Protein AF-A0A8T4IH57-F1 (afdb_monomer)

Foldseek 3Di:
DDAAEDEQADPVADFFAADAADPPVPPPPPPVFQWTDGRNDTDHAQHWYAYPQWIFGRHNRHTYTPGGD

Structure (mmCIF, N/CA/C/O backbone):
data_AF-A0A8T4IH57-F1
#
_entry.id   AF-A0A8T4IH57-F1
#
loop_
_atom_site.group_PDB
_atom_site.id
_atom_site.type_symbol
_atom_site.label_atom_id
_atom_site.label_alt_id
_atom_site.label_comp_id
_atom_site.label_asym_id
_atom_site.label_entity_id
_atom_site.label_seq_id
_atom_site.pdbx_PDB_ins_code
_atom_site.Cartn_x
_atom_site.Cartn_y
_atom_site.Cartn_z
_atom_site.occupancy
_atom_site.B_iso_or_equiv
_atom_site.auth_seq_id
_atom_site.auth_comp_id
_atom_site.auth_asym_id
_atom_site.auth_atom_id
_atom_site.pdbx_PDB_model_num
ATOM 1 N N . MET A 1 1 ? 14.978 6.247 0.049 1.00 50.94 1 MET A N 1
ATOM 2 C CA . MET A 1 1 ? 13.517 6.299 0.265 1.00 50.94 1 MET A CA 1
ATOM 3 C C . MET A 1 1 ? 13.228 5.359 1.422 1.00 50.94 1 MET A C 1
ATOM 5 O O . MET A 1 1 ? 13.658 4.219 1.345 1.00 50.94 1 MET A O 1
ATOM 9 N N . GLN A 1 2 ? 12.685 5.853 2.536 1.00 61.09 2 GLN A N 1
ATOM 10 C CA . GLN A 1 2 ? 12.393 5.016 3.707 1.00 61.09 2 GLN A CA 1
ATOM 11 C C . GLN A 1 2 ? 11.020 4.367 3.496 1.00 61.09 2 GLN A C 1
ATOM 13 O O . GLN A 1 2 ? 10.067 5.065 3.160 1.00 61.09 2 GLN A O 1
ATOM 18 N N . THR A 1 3 ? 10.942 3.044 3.620 1.00 79.25 3 THR A N 1
ATOM 19 C CA . THR A 1 3 ? 9.672 2.310 3.633 1.00 79.25 3 THR A CA 1
ATOM 20 C C . THR A 1 3 ? 9.041 2.484 5.011 1.00 79.25 3 THR A C 1
ATOM 22 O O . THR A 1 3 ? 9.714 2.264 6.011 1.00 79.25 3 THR A O 1
ATOM 25 N N . GLU A 1 4 ? 7.786 2.923 5.066 1.00 87.69 4 GLU A N 1
ATOM 26 C CA . GLU A 1 4 ? 7.066 3.117 6.330 1.00 87.69 4 GLU A CA 1
ATOM 27 C C . GLU A 1 4 ? 6.414 1.806 6.782 1.00 87.69 4 GLU A C 1
ATOM 29 O O . GLU A 1 4 ? 5.672 1.210 6.004 1.00 87.69 4 GLU A O 1
ATOM 34 N N . ASP A 1 5 ? 6.650 1.377 8.023 1.00 92.69 5 ASP A N 1
ATOM 35 C CA . ASP A 1 5 ? 5.906 0.273 8.637 1.00 92.69 5 ASP A CA 1
ATOM 36 C C . ASP A 1 5 ? 4.470 0.712 8.947 1.00 92.69 5 ASP A C 1
ATOM 38 O O . ASP A 1 5 ? 4.245 1.666 9.697 1.00 92.69 5 ASP A O 1
ATOM 42 N N . VAL A 1 6 ? 3.491 0.016 8.369 1.00 93.19 6 VAL A N 1
ATOM 43 C CA . VAL A 1 6 ? 2.065 0.331 8.504 1.00 93.19 6 VAL A CA 1
ATOM 44 C C . VAL A 1 6 ? 1.304 -0.827 9.143 1.00 93.19 6 VAL A C 1
ATOM 46 O O . VAL A 1 6 ? 1.675 -1.994 9.029 1.00 93.19 6 VAL A O 1
ATOM 49 N N . ALA A 1 7 ? 0.205 -0.504 9.825 1.00 93.19 7 ALA A N 1
ATOM 50 C CA . ALA A 1 7 ? -0.746 -1.518 10.267 1.00 93.19 7 ALA A CA 1
ATOM 51 C C . ALA A 1 7 ? -1.459 -2.151 9.055 1.00 93.19 7 ALA A C 1
ATOM 53 O O . ALA A 1 7 ? -1.602 -1.476 8.030 1.00 93.19 7 ALA A O 1
ATOM 54 N N . PRO A 1 8 ? -1.979 -3.386 9.169 1.00 92.69 8 PRO A N 1
ATOM 55 C CA . PRO A 1 8 ? -2.803 -3.986 8.124 1.00 92.69 8 PRO A CA 1
ATOM 56 C C . PRO A 1 8 ? -3.971 -3.082 7.714 1.00 92.69 8 PRO A C 1
ATOM 58 O O . PRO A 1 8 ? -4.460 -2.274 8.510 1.00 92.69 8 PRO A O 1
ATOM 61 N N . GLN A 1 9 ? -4.421 -3.213 6.466 1.00 93.06 9 GLN A N 1
ATOM 62 C CA . GLN A 1 9 ? -5.566 -2.449 5.972 1.00 93.06 9 GLN A CA 1
ATOM 63 C C . GLN A 1 9 ? -6.837 -2.811 6.755 1.00 93.06 9 GLN A C 1
ATOM 65 O O . GLN A 1 9 ? -7.242 -3.974 6.792 1.00 93.06 9 GLN A O 1
ATOM 70 N N . ASP A 1 10 ? -7.466 -1.811 7.365 1.00 94.50 10 ASP A N 1
ATOM 71 C CA . ASP A 1 10 ? -8.744 -1.929 8.059 1.00 94.50 10 ASP A CA 1
ATOM 72 C C . ASP A 1 10 ? -9.888 -1.802 7.037 1.00 94.50 10 ASP A C 1
ATOM 74 O O . ASP A 1 10 ? -9.981 -0.772 6.363 1.00 94.50 10 ASP A O 1
ATOM 78 N N . PRO A 1 11 ? -10.777 -2.804 6.907 1.00 91.94 11 PRO A N 1
ATOM 79 C CA . PRO A 1 11 ? -11.883 -2.766 5.951 1.00 91.94 11 PRO A CA 1
ATOM 80 C C . PRO A 1 11 ? -12.888 -1.626 6.189 1.00 91.94 11 PRO A C 1
ATOM 82 O O . PRO A 1 11 ? -13.658 -1.313 5.282 1.00 91.94 11 PRO A O 1
ATOM 85 N N . ALA A 1 12 ? -12.908 -1.009 7.375 1.00 95.31 12 ALA A N 1
ATOM 86 C CA . ALA A 1 12 ? -13.752 0.148 7.671 1.00 95.31 12 ALA A CA 1
ATOM 87 C C . ALA A 1 12 ? -13.176 1.479 7.149 1.00 95.31 12 ALA A C 1
ATOM 89 O O . ALA A 1 12 ? -13.905 2.470 7.082 1.00 95.31 12 ALA A O 1
ATOM 90 N N . LEU A 1 13 ? -11.889 1.515 6.788 1.00 94.62 13 LEU A N 1
ATOM 91 C CA . LEU A 1 13 ? -11.185 2.721 6.350 1.00 94.62 13 LEU A CA 1
ATOM 92 C C . LEU A 1 13 ? -10.967 2.728 4.836 1.00 94.62 13 LEU A C 1
ATOM 94 O O . LEU A 1 13 ? -11.025 1.695 4.156 1.00 94.62 13 LEU A O 1
ATOM 98 N N . LYS A 1 14 ? -10.673 3.906 4.279 1.00 93.44 14 LYS A N 1
ATOM 99 C CA . LYS A 1 14 ? -10.365 4.017 2.855 1.00 93.44 14 LYS A CA 1
ATOM 100 C C . LYS A 1 14 ? -9.007 3.390 2.557 1.00 93.44 14 LYS A C 1
ATOM 102 O O . LYS A 1 14 ? -7.970 3.847 3.040 1.00 93.44 14 LYS A O 1
ATOM 107 N N . ASN A 1 15 ? -9.027 2.398 1.677 1.00 93.12 15 ASN A N 1
ATOM 108 C CA . ASN A 1 15 ? -7.854 1.674 1.214 1.00 93.12 15 ASN A CA 1
ATOM 109 C C . ASN A 1 15 ? -7.846 1.596 -0.311 1.00 93.12 15 ASN A C 1
ATOM 111 O O . ASN A 1 15 ? -8.892 1.463 -0.944 1.00 93.12 15 ASN A O 1
ATOM 115 N N . SER A 1 16 ? -6.657 1.691 -0.897 1.00 92.38 16 SER A N 1
ATOM 116 C CA . SER A 1 16 ? -6.438 1.332 -2.294 1.00 92.38 16 SER A CA 1
ATOM 117 C C . SER A 1 16 ? -6.237 -0.172 -2.423 1.00 92.38 16 SER A C 1
ATOM 119 O O . SER A 1 16 ? -5.646 -0.803 -1.5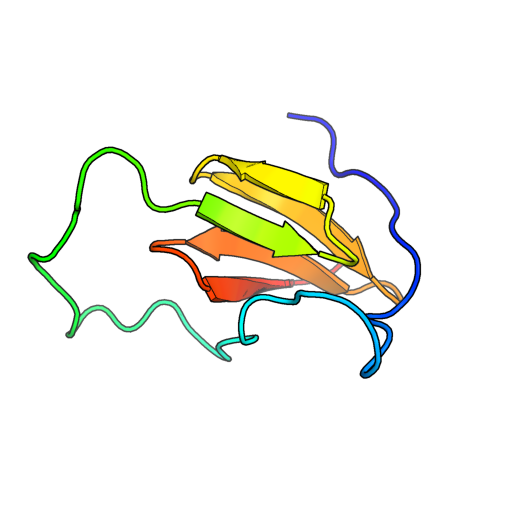43 1.00 92.38 16 SER A O 1
ATOM 121 N N . ASP A 1 17 ? -6.678 -0.724 -3.552 1.00 91.00 17 ASP A N 1
ATOM 122 C CA . ASP A 1 17 ? -6.517 -2.144 -3.856 1.00 91.00 17 ASP A CA 1
ATOM 123 C C . ASP A 1 17 ? -5.043 -2.547 -3.923 1.00 91.00 17 ASP A C 1
ATOM 125 O O . ASP A 1 17 ? -4.203 -1.803 -4.442 1.00 91.00 17 ASP A O 1
ATOM 129 N N . LYS A 1 18 ? -4.752 -3.774 -3.485 1.00 88.88 18 LYS A N 1
ATOM 130 C CA . LYS A 1 18 ? -3.462 -4.428 -3.710 1.00 88.88 18 LYS A CA 1
ATOM 131 C C . LYS A 1 18 ? -3.474 -5.145 -5.063 1.00 88.88 18 LYS A C 1
ATOM 133 O O . LYS A 1 18 ? -4.407 -5.885 -5.369 1.00 88.88 18 LYS A O 1
ATOM 138 N N . ALA A 1 19 ? -2.446 -4.927 -5.874 1.00 83.88 19 ALA A N 1
ATOM 139 C CA . ALA A 1 19 ? -2.224 -5.598 -7.147 1.00 83.88 19 ALA A CA 1
ATOM 140 C C . ALA A 1 19 ? -1.015 -6.535 -7.033 1.00 83.88 19 ALA A C 1
ATOM 142 O O . ALA A 1 19 ? 0.009 -6.181 -6.453 1.00 83.88 19 ALA A O 1
ATOM 143 N N . ALA A 1 20 ? -1.130 -7.738 -7.599 1.00 71.06 20 ALA A N 1
ATOM 144 C CA . ALA A 1 20 ? -0.058 -8.731 -7.545 1.00 71.06 20 ALA A CA 1
ATOM 145 C C . ALA A 1 20 ? 1.158 -8.342 -8.403 1.00 71.06 20 ALA A C 1
ATOM 147 O O . ALA A 1 20 ? 2.270 -8.770 -8.112 1.00 71.06 20 ALA A O 1
ATOM 148 N N . GLN A 1 21 ? 0.954 -7.551 -9.462 1.00 67.62 21 GLN A N 1
ATOM 149 C CA . GLN A 1 21 ? 2.003 -7.100 -10.375 1.00 67.62 21 GLN A CA 1
ATOM 150 C C . GLN A 1 21 ? 1.687 -5.705 -10.918 1.00 67.62 21 GLN A C 1
ATOM 152 O O . GLN A 1 21 ? 0.525 -5.287 -10.962 1.00 67.62 21 GLN A O 1
ATOM 157 N N . LYS A 1 22 ? 2.732 -4.993 -11.356 1.00 68.00 22 LYS A N 1
ATOM 158 C CA . LYS A 1 22 ? 2.575 -3.799 -12.189 1.00 68.00 22 LYS A CA 1
ATOM 159 C C . LYS A 1 22 ? 2.058 -4.280 -13.540 1.00 68.00 22 LYS A C 1
ATOM 161 O O . LYS A 1 22 ? 2.822 -4.835 -14.319 1.00 68.00 22 LYS A O 1
ATOM 166 N N . ASP A 1 23 ? 0.762 -4.141 -13.785 1.00 61.47 23 ASP A N 1
ATOM 167 C CA . ASP A 1 23 ? 0.203 -4.490 -15.085 1.00 61.47 23 ASP A CA 1
ATOM 168 C C . ASP A 1 23 ? 0.725 -3.491 -16.128 1.00 61.47 23 ASP A C 1
ATOM 170 O O . ASP A 1 23 ? 0.337 -2.321 -16.150 1.00 61.47 23 ASP A O 1
ATOM 174 N N . GLU A 1 24 ? 1.658 -3.948 -16.964 1.00 56.31 24 GLU A N 1
ATOM 175 C CA . GLU A 1 24 ? 2.258 -3.163 -18.050 1.00 56.31 24 GLU A CA 1
ATOM 176 C C . GLU A 1 24 ? 1.235 -2.828 -19.159 1.00 56.31 24 GLU A C 1
ATOM 178 O O . GLU A 1 24 ? 1.497 -1.981 -20.015 1.00 56.31 24 GLU A O 1
ATOM 183 N N . GLY A 1 25 ? 0.052 -3.459 -19.128 1.00 51.62 25 GLY A N 1
ATOM 184 C CA . GLY A 1 25 ? -1.076 -3.232 -20.030 1.00 51.62 25 GLY A CA 1
ATOM 185 C C . GLY A 1 25 ? -1.963 -2.048 -19.637 1.00 51.62 25 GLY A C 1
ATOM 186 O O . GLY A 1 25 ? -2.613 -1.467 -20.508 1.00 51.62 25 GLY A O 1
ATOM 187 N N . VAL A 1 26 ? -1.916 -1.584 -18.381 1.00 52.81 26 VAL A N 1
ATOM 188 C CA . VAL A 1 26 ? -2.495 -0.288 -17.969 1.00 52.81 26 VAL A CA 1
ATOM 189 C C . VAL A 1 26 ? -1.508 0.845 -18.286 1.00 52.81 26 VAL A C 1
ATOM 191 O O . VAL A 1 26 ? -1.237 1.745 -17.490 1.00 52.81 26 VAL A O 1
ATOM 194 N N . ALA A 1 27 ? -0.945 0.820 -19.492 1.00 50.38 27 ALA A N 1
ATOM 195 C CA . ALA A 1 27 ? -0.284 1.976 -20.058 1.00 50.38 27 ALA A CA 1
ATOM 196 C C . ALA A 1 27 ? -1.354 3.033 -20.385 1.00 50.38 27 ALA A C 1
ATOM 198 O O . ALA A 1 27 ? -2.295 2.769 -21.128 1.00 50.38 27 ALA A O 1
ATOM 199 N N . LYS A 1 28 ? -1.147 4.262 -19.893 1.00 45.44 28 LYS A N 1
ATOM 200 C CA . LYS A 1 28 ? -1.847 5.505 -20.296 1.00 45.44 28 LYS A CA 1
ATOM 201 C C . LYS A 1 28 ? -3.176 5.859 -19.621 1.00 45.44 28 LYS A C 1
ATOM 203 O O . LYS A 1 28 ? -4.023 6.511 -20.223 1.00 45.44 28 LYS A O 1
ATOM 208 N N . ALA A 1 29 ? -3.281 5.634 -18.323 1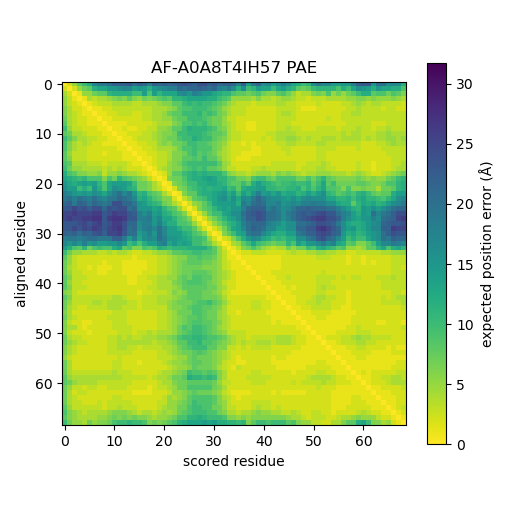.00 48.88 29 ALA A N 1
ATOM 209 C CA . ALA A 1 29 ? -3.910 6.656 -17.490 1.00 48.88 29 ALA A CA 1
ATOM 210 C C . ALA A 1 29 ? -2.977 6.997 -16.335 1.00 48.88 29 ALA A C 1
ATOM 212 O O . ALA A 1 29 ? -3.367 6.942 -15.178 1.00 48.88 29 AL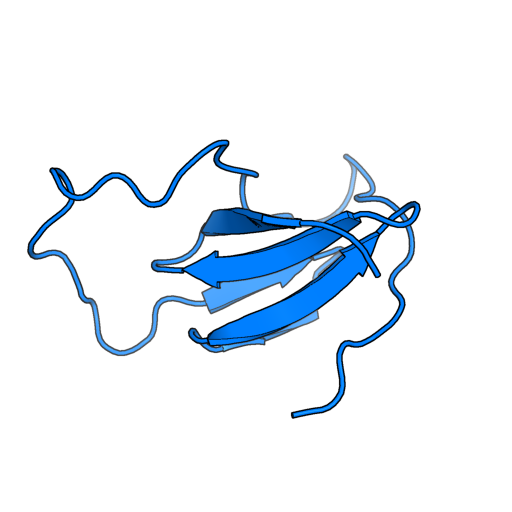A A O 1
ATOM 213 N N . ALA A 1 30 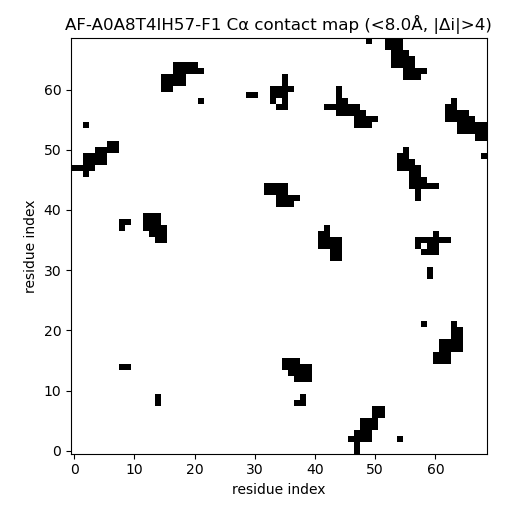? -1.730 7.356 -16.664 1.00 47.56 30 ALA A N 1
ATOM 214 C CA . ALA A 1 30 ? -0.893 8.156 -15.782 1.00 47.56 30 ALA A CA 1
ATOM 215 C C . ALA A 1 30 ? -1.588 9.513 -15.597 1.00 47.56 30 ALA A C 1
ATOM 217 O O . ALA A 1 30 ? -1.222 10.518 -16.204 1.00 47.56 30 ALA A O 1
ATOM 218 N N . MET A 1 31 ? -2.664 9.527 -14.813 1.00 51.56 31 MET A N 1
ATOM 219 C CA . MET A 1 31 ? -3.152 10.750 -14.223 1.00 51.56 31 MET A CA 1
ATOM 220 C C . MET A 1 31 ? -2.059 11.148 -13.248 1.00 51.56 31 MET A C 1
ATOM 222 O O . MET A 1 31 ? -1.853 10.489 -12.231 1.00 51.56 31 MET A O 1
ATOM 226 N N . SER A 1 32 ? -1.288 12.164 -13.621 1.00 50.38 32 SER A N 1
ATOM 227 C CA . SER A 1 32 ? -0.338 12.839 -12.750 1.00 50.38 32 SER A CA 1
ATOM 228 C C . SER A 1 32 ? -1.061 13.195 -11.444 1.00 50.38 32 SER A C 1
ATOM 230 O O . SER A 1 32 ? -1.808 14.167 -11.399 1.00 50.38 32 SER A O 1
ATOM 232 N N . GLY A 1 33 ? -0.934 12.347 -10.419 1.00 58.62 33 GLY A N 1
ATOM 233 C CA . GLY A 1 33 ? -1.766 12.416 -9.213 1.00 58.62 33 GLY A CA 1
ATOM 234 C C . GLY A 1 33 ?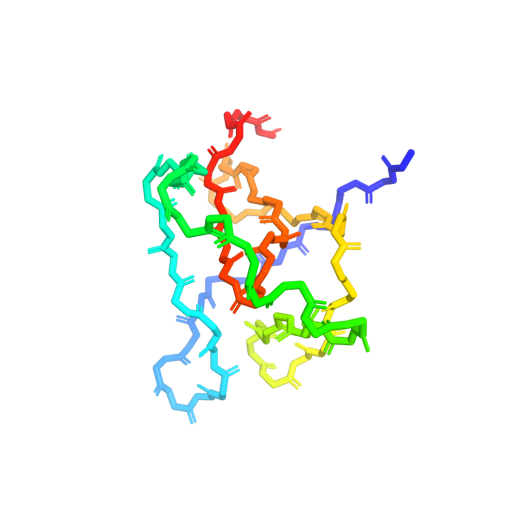 -2.467 11.120 -8.797 1.00 58.62 33 GLY A C 1
ATOM 235 O O . GLY A 1 33 ? -3.411 11.185 -8.010 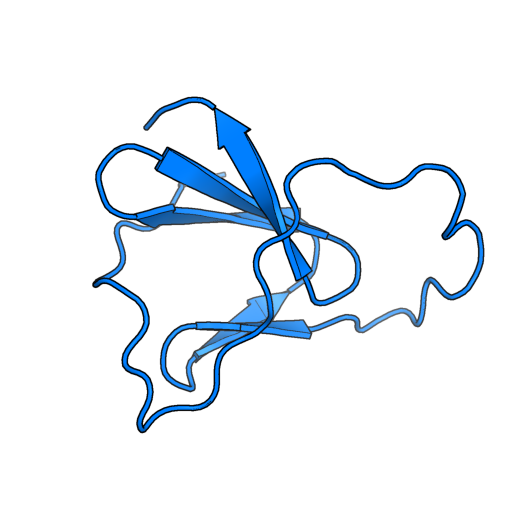1.00 58.62 33 GLY A O 1
ATOM 236 N N . ALA A 1 34 ? -2.045 9.951 -9.281 1.00 76.06 34 ALA A N 1
ATOM 237 C CA . ALA A 1 34 ? -2.518 8.692 -8.723 1.00 76.06 34 ALA A CA 1
ATOM 238 C C . ALA A 1 34 ? -2.089 8.590 -7.243 1.00 76.06 34 ALA A C 1
ATOM 240 O O . ALA A 1 34 ? -0.904 8.523 -6.924 1.00 76.06 34 ALA A O 1
ATOM 241 N N . ILE A 1 35 ? -3.068 8.662 -6.338 1.00 89.25 35 ILE A N 1
ATOM 242 C CA . ILE A 1 35 ? -2.871 8.584 -4.886 1.00 89.25 35 ILE A CA 1
ATOM 243 C C . ILE A 1 35 ? -3.318 7.206 -4.4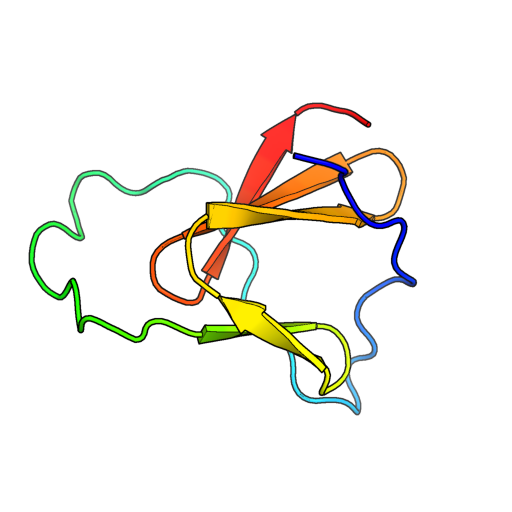25 1.00 89.25 35 ILE A C 1
ATOM 245 O O . ILE A 1 35 ? -4.457 6.811 -4.688 1.00 89.25 35 ILE A O 1
ATOM 249 N N . CYS A 1 36 ? -2.457 6.515 -3.685 1.00 92.44 36 CYS A N 1
ATOM 250 C CA . CYS A 1 36 ? -2.855 5.325 -2.952 1.00 92.44 36 CYS A CA 1
ATOM 251 C C . CYS A 1 36 ? -3.341 5.699 -1.556 1.00 92.44 36 CYS A C 1
ATOM 253 O O . CYS A 1 36 ? -2.823 6.619 -0.921 1.00 92.44 36 CYS A O 1
ATOM 255 N N . TYR A 1 37 ? -4.336 4.969 -1.074 1.00 93.94 37 TYR A N 1
ATOM 256 C CA . TYR A 1 37 ? -4.833 5.094 0.286 1.00 93.94 37 TYR A CA 1
ATOM 257 C C . TYR A 1 37 ? -4.437 3.867 1.101 1.00 93.94 37 TYR A C 1
ATOM 259 O O . TYR A 1 37 ? -4.512 2.738 0.612 1.00 93.94 37 TYR A O 1
ATOM 267 N N . TRP A 1 38 ? -4.021 4.090 2.340 1.00 94.50 38 TRP A N 1
ATOM 268 C CA . TRP A 1 38 ? -3.811 3.040 3.329 1.00 94.50 38 TRP A CA 1
ATOM 269 C C . TRP A 1 38 ? -4.357 3.533 4.662 1.00 94.50 38 TRP A C 1
ATOM 271 O O . TRP A 1 38 ? -3.811 4.477 5.227 1.00 94.50 38 TRP A O 1
ATOM 281 N N . ASN A 1 39 ? -5.445 2.936 5.146 1.00 95.44 39 ASN A N 1
ATOM 282 C CA . ASN A 1 39 ? -6.129 3.351 6.373 1.00 95.44 39 ASN A CA 1
ATOM 283 C C . ASN A 1 39 ? -6.390 4.870 6.415 1.00 95.44 39 ASN A C 1
ATOM 285 O O . ASN A 1 39 ? -5.911 5.566 7.306 1.00 95.44 39 ASN A O 1
ATOM 289 N N . ASP A 1 40 ? -7.076 5.396 5.391 1.00 95.12 40 ASP A N 1
ATOM 290 C CA . ASP A 1 40 ? -7.350 6.827 5.135 1.00 95.12 40 ASP A CA 1
ATOM 291 C C . ASP A 1 40 ? -6.134 7.722 4.840 1.00 95.12 40 ASP A C 1
ATOM 293 O O . ASP A 1 40 ? -6.291 8.837 4.322 1.00 95.12 40 ASP A O 1
ATOM 297 N N . LYS A 1 41 ? -4.911 7.247 5.085 1.00 94.00 41 LYS A N 1
ATOM 298 C CA . LYS A 1 41 ? -3.690 7.993 4.785 1.00 94.00 41 LYS A CA 1
ATOM 299 C C . LYS A 1 41 ? -3.388 7.963 3.291 1.00 94.00 41 LYS A C 1
ATOM 301 O O . LYS A 1 41 ? -3.496 6.932 2.634 1.00 94.00 41 LYS A O 1
ATOM 306 N N . LYS A 1 42 ? -3.008 9.123 2.756 1.00 93.44 42 LYS A N 1
ATOM 307 C CA . LYS A 1 42 ? -2.692 9.331 1.339 1.00 93.44 42 LYS A CA 1
ATOM 308 C C . LYS A 1 42 ? -1.203 9.141 1.084 1.00 93.44 42 LYS A C 1
ATOM 310 O O . LYS A 1 42 ? -0.383 9.729 1.786 1.00 93.44 42 LYS A O 1
ATOM 315 N N . TYR A 1 43 ? -0.887 8.407 0.028 1.00 91.69 43 TYR A N 1
ATOM 316 C CA . TYR A 1 43 ? 0.465 8.159 -0.447 1.00 91.69 43 TYR A CA 1
ATOM 317 C C . TYR A 1 43 ? 0.562 8.537 -1.920 1.00 91.69 43 TYR A C 1
ATOM 319 O O . TYR A 1 43 ? -0.307 8.191 -2.722 1.00 91.69 43 TYR A O 1
ATOM 327 N N . SER A 1 44 ? 1.614 9.274 -2.260 1.00 90.44 44 SER A N 1
ATOM 328 C CA . SER A 1 44 ? 1.927 9.610 -3.646 1.00 90.44 44 SER A CA 1
ATOM 329 C C . SER A 1 44 ? 2.442 8.384 -4.396 1.00 90.44 44 SER A C 1
ATOM 331 O O . SER A 1 44 ? 2.991 7.462 -3.793 1.00 90.44 44 SER A O 1
ATOM 333 N N . ASP A 1 45 ? 2.309 8.408 -5.717 1.00 88.44 45 ASP A N 1
ATOM 334 C CA . ASP A 1 45 ? 2.928 7.426 -6.606 1.00 88.44 45 ASP A CA 1
ATOM 335 C C . ASP A 1 45 ? 4.437 7.269 -6.315 1.00 88.44 45 ASP A C 1
ATOM 337 O O . ASP A 1 45 ? 5.137 8.246 -6.026 1.00 88.44 45 ASP A O 1
ATOM 341 N N . GLY A 1 46 ? 4.921 6.026 -6.315 1.00 88.31 46 GLY A N 1
ATOM 342 C CA . GLY A 1 46 ? 6.284 5.645 -5.933 1.00 88.31 46 GLY A CA 1
ATOM 343 C C . GLY A 1 46 ? 6.542 5.544 -4.423 1.00 88.31 46 GLY A C 1
ATOM 344 O O . GLY A 1 46 ? 7.633 5.141 -4.017 1.00 88.31 46 GLY A O 1
ATOM 345 N N . ALA A 1 47 ? 5.578 5.890 -3.562 1.00 91.50 47 ALA A N 1
ATOM 346 C CA . ALA A 1 47 ? 5.721 5.680 -2.122 1.00 91.50 47 ALA A CA 1
ATOM 347 C C . ALA A 1 47 ? 5.725 4.185 -1.778 1.00 91.50 47 ALA A C 1
ATOM 349 O O . ALA A 1 47 ? 4.978 3.409 -2.367 1.00 91.50 47 ALA A O 1
ATOM 350 N N . THR A 1 48 ? 6.511 3.794 -0.774 1.00 93.44 48 THR A N 1
ATOM 351 C CA . THR A 1 48 ? 6.600 2.398 -0.323 1.00 93.44 48 THR A CA 1
ATOM 352 C C . THR A 1 48 ? 6.171 2.241 1.129 1.00 93.44 48 THR A C 1
ATOM 354 O O . THR A 1 48 ? 6.618 3.017 1.977 1.00 93.44 48 THR A O 1
ATOM 357 N N . VAL A 1 49 ? 5.402 1.198 1.423 1.00 93.81 49 VAL A N 1
ATOM 358 C CA . VAL A 1 49 ? 4.983 0.815 2.781 1.00 93.81 49 VAL A CA 1
ATOM 359 C C . VAL A 1 49 ? 5.316 -0.647 3.061 1.00 93.81 49 VAL A C 1
ATOM 361 O O . VAL A 1 49 ? 5.419 -1.447 2.132 1.00 93.81 49 VAL A O 1
ATOM 364 N N . CYS A 1 50 ? 5.505 -0.983 4.331 1.00 95.00 50 CYS A N 1
ATOM 365 C CA . CYS A 1 50 ? 5.756 -2.328 4.820 1.00 95.00 50 CYS A CA 1
ATOM 366 C C . CYS A 1 50 ? 4.554 -2.800 5.637 1.00 95.00 50 CYS A C 1
ATOM 368 O O . CYS A 1 50 ? 4.244 -2.228 6.679 1.00 95.00 50 CYS A O 1
ATOM 370 N N . ASP A 1 51 ? 3.879 -3.842 5.162 1.00 94.25 51 ASP A N 1
A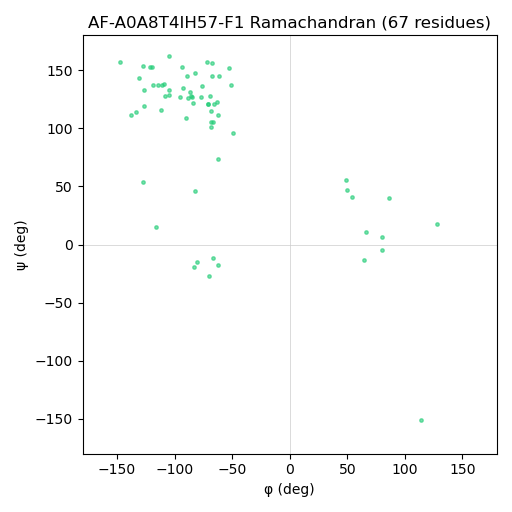TOM 371 C CA . ASP A 1 51 ? 2.741 -4.468 5.833 1.00 94.25 51 ASP A CA 1
ATOM 372 C C . ASP A 1 51 ? 3.004 -5.958 5.964 1.00 94.25 51 ASP A C 1
ATOM 374 O O . ASP A 1 51 ? 3.168 -6.663 4.967 1.00 94.25 51 ASP A O 1
ATOM 378 N N . ASN A 1 52 ? 3.055 -6.437 7.205 1.00 91.31 52 ASN A N 1
ATOM 379 C CA . ASN A 1 52 ? 3.273 -7.845 7.514 1.00 91.31 52 ASN A CA 1
ATOM 380 C C . ASN A 1 52 ? 4.490 -8.450 6.772 1.00 91.31 52 ASN A C 1
ATOM 382 O O . ASN A 1 52 ? 4.393 -9.527 6.184 1.00 91.31 52 ASN A O 1
ATOM 386 N N . LYS A 1 53 ? 5.632 -7.741 6.789 1.00 91.69 53 LYS A N 1
ATOM 387 C CA . LYS A 1 53 ? 6.897 -8.105 6.106 1.00 91.69 53 LYS A CA 1
ATOM 388 C C . LYS A 1 53 ? 6.844 -8.104 4.575 1.00 91.69 53 LYS A C 1
ATOM 390 O O . LYS A 1 53 ? 7.765 -8.575 3.913 1.00 91.69 53 LYS A O 1
ATOM 395 N N . ARG A 1 54 ? 5.769 -7.576 3.990 1.00 92.50 54 ARG A N 1
ATOM 396 C CA . ARG A 1 54 ? 5.642 -7.369 2.547 1.00 92.50 54 ARG A CA 1
ATOM 397 C C . ARG A 1 54 ? 5.713 -5.886 2.239 1.00 92.50 54 ARG A C 1
ATOM 399 O O . ARG A 1 54 ? 4.988 -5.077 2.819 1.00 92.50 54 ARG A O 1
ATOM 406 N N . ARG A 1 55 ? 6.601 -5.532 1.319 1.00 93.25 55 ARG A N 1
ATOM 407 C CA . ARG A 1 55 ? 6.773 -4.178 0.823 1.00 93.25 55 ARG A CA 1
ATOM 408 C C . ARG A 1 55 ? 5.838 -3.957 -0.355 1.00 93.25 55 ARG A C 1
ATOM 410 O O . ARG A 1 55 ? 5.905 -4.672 -1.351 1.00 93.25 55 ARG A O 1
ATOM 417 N N . TYR A 1 56 ? 5.030 -2.912 -0.264 1.00 93.12 56 TYR A N 1
ATOM 418 C CA . TYR A 1 56 ? 4.155 -2.474 -1.340 1.00 93.12 56 TYR A CA 1
ATOM 419 C C . TYR A 1 56 ? 4.584 -1.101 -1.839 1.00 93.12 56 TYR A C 1
ATOM 421 O O . TYR A 1 56 ? 4.867 -0.213 -1.037 1.00 93.12 56 TYR A O 1
ATOM 429 N N . GLU A 1 57 ? 4.602 -0.913 -3.152 1.00 92.31 57 GLU A N 1
ATOM 430 C CA . GLU A 1 57 ? 4.803 0.379 -3.802 1.00 92.31 57 GLU A CA 1
ATOM 431 C C . GLU A 1 57 ? 3.473 0.893 -4.348 1.00 92.31 57 GLU A C 1
ATOM 433 O O . GLU A 1 57 ? 2.732 0.162 -5.007 1.00 92.31 57 GLU A O 1
ATOM 438 N N . CYS A 1 58 ? 3.164 2.157 -4.082 1.00 91.69 58 CYS A N 1
ATOM 439 C CA . CYS A 1 58 ? 2.049 2.824 -4.723 1.00 91.69 58 CYS A CA 1
ATOM 440 C C . CYS A 1 58 ? 2.376 3.015 -6.202 1.00 91.69 58 CYS A C 1
ATOM 442 O O . CYS A 1 58 ? 3.292 3.760 -6.544 1.00 91.69 58 CYS A O 1
ATOM 444 N N . TRP A 1 59 ? 1.618 2.351 -7.066 1.00 88.44 59 TRP A N 1
ATOM 445 C CA . TRP A 1 59 ? 1.754 2.445 -8.509 1.00 88.44 59 TRP A CA 1
ATOM 446 C C . TRP A 1 59 ? 0.378 2.629 -9.133 1.00 88.44 59 TRP A C 1
ATOM 448 O O . TRP A 1 59 ? -0.482 1.744 -9.068 1.00 88.44 59 TRP A O 1
ATOM 458 N N . ASN A 1 60 ? 0.155 3.794 -9.734 1.00 86.06 60 ASN A N 1
ATOM 459 C CA . ASN A 1 60 ? -1.088 4.135 -10.421 1.00 86.06 60 ASN A CA 1
ATOM 460 C C . ASN A 1 60 ? -2.350 3.952 -9.543 1.00 86.06 60 ASN A C 1
ATOM 462 O O . ASN A 1 60 ? -3.384 3.449 -9.986 1.00 86.06 60 ASN A O 1
ATOM 466 N N . GLY A 1 61 ? -2.258 4.340 -8.263 1.00 88.50 61 GLY A N 1
ATOM 467 C CA . GLY A 1 61 ? -3.380 4.307 -7.314 1.00 88.50 61 GLY A CA 1
ATOM 468 C C . GLY A 1 61 ? -3.668 2.929 -6.709 1.00 88.50 61 GLY A C 1
ATOM 469 O O . GLY A 1 61 ? -4.650 2.782 -5.974 1.00 88.50 61 GLY A O 1
ATOM 470 N N . LYS A 1 62 ? -2.815 1.938 -6.990 1.00 90.62 62 LYS A N 1
ATOM 471 C CA . LYS A 1 62 ? -2.861 0.585 -6.428 1.00 90.62 62 LYS A CA 1
ATOM 472 C C . LYS A 1 62 ? -1.556 0.258 -5.705 1.00 90.62 62 LYS A C 1
ATOM 474 O O . LYS A 1 62 ? -0.500 0.779 -6.047 1.00 90.62 62 LYS A O 1
ATOM 479 N N . TRP A 1 63 ? -1.632 -0.620 -4.714 1.00 92.81 63 TRP A N 1
ATOM 480 C CA . TRP A 1 63 ? -0.475 -1.106 -3.966 1.00 92.81 63 TRP A CA 1
ATOM 481 C C . TRP A 1 63 ? 0.097 -2.345 -4.635 1.00 92.81 63 TRP A C 1
ATOM 483 O O . TRP A 1 63 ? -0.516 -3.407 -4.588 1.00 92.81 63 TRP A O 1
ATOM 493 N N . VAL A 1 64 ? 1.261 -2.225 -5.258 1.00 92.31 64 VAL A N 1
AT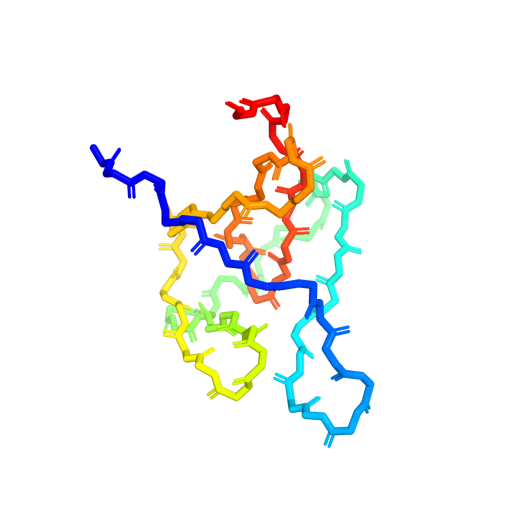OM 494 C CA . VAL A 1 64 ? 1.922 -3.349 -5.918 1.00 92.31 64 VAL A CA 1
ATOM 495 C C . VAL A 1 64 ? 2.924 -3.974 -4.970 1.00 92.31 64 VAL A C 1
ATOM 497 O O . VAL A 1 64 ? 3.778 -3.276 -4.434 1.00 92.31 64 VAL A O 1
ATOM 500 N N . ASP A 1 65 ? 2.825 -5.283 -4.770 1.00 92.06 65 ASP A N 1
ATOM 501 C CA . ASP A 1 65 ? 3.820 -6.029 -4.005 1.00 92.06 65 ASP A CA 1
ATOM 502 C C . ASP A 1 65 ? 5.168 -6.026 -4.750 1.00 92.06 65 ASP A C 1
ATOM 504 O O . ASP A 1 65 ? 5.260 -6.454 -5.903 1.00 92.06 65 ASP A O 1
ATOM 508 N N . ILE A 1 66 ? 6.207 -5.507 -4.094 1.00 91.38 66 ILE A N 1
ATOM 509 C CA . ILE A 1 66 ? 7.570 -5.400 -4.631 1.00 91.38 66 ILE A CA 1
ATOM 510 C C . ILE A 1 66 ? 8.586 -6.240 -3.841 1.00 91.38 66 ILE A C 1
ATOM 512 O O . ILE A 1 66 ? 9.795 -6.062 -4.006 1.00 91.38 66 ILE A O 1
ATOM 516 N N . GLY A 1 67 ? 8.115 -7.166 -3.002 1.00 90.31 67 GLY A N 1
ATOM 517 C CA . GLY A 1 67 ? 8.947 -8.099 -2.246 1.00 90.31 67 GLY A CA 1
ATOM 518 C C . GLY A 1 67 ? 8.893 -7.868 -0.743 1.00 90.31 67 GLY A C 1
ATOM 519 O O . GLY A 1 67 ? 7.881 -7.436 -0.201 1.00 90.31 67 GLY A O 1
ATOM 520 N N . ASP A 1 68 ? 9.981 -8.197 -0.057 1.00 91.88 68 ASP A N 1
ATOM 521 C CA . ASP A 1 68 ? 10.024 -8.175 1.402 1.00 91.88 68 ASP A CA 1
ATOM 522 C C . ASP A 1 68 ? 10.564 -6.851 1.965 1.00 91.88 68 ASP A C 1
ATOM 524 O O . ASP A 1 68 ? 11.358 -6.123 1.349 1.00 91.88 68 ASP A O 1
ATOM 528 N N . CYS A 1 69 ? 10.112 -6.573 3.180 1.00 87.31 69 CYS A N 1
ATOM 529 C CA . CYS A 1 69 ? 10.662 -5.629 4.139 1.00 87.31 69 CYS A CA 1
ATOM 530 C C . CYS A 1 69 ? 10.833 -6.393 5.468 1.00 87.31 69 CYS A C 1
ATOM 532 O O . CYS A 1 69 ? 11.801 -6.055 6.168 1.00 87.31 69 CYS A O 1
#

Solvent-accessible surface area (backbone atoms only — not comparable to full-atom values): 4042 Å² total; per-residue (Å²): 135,81,66,44,82,49,77,76,80,47,89,93,42,51,61,38,55,77,35,86,55,83,63,78,81,72,68,83,72,81,54,93,78,30,54,19,32,55,59,65,42,79,37,54,58,74,40,42,36,26,40,95,56,32,21,28,31,21,52,81,30,24,32,22,57,76,49,76,97

Sequence (69 aa):
MQTEDVAPQDPALKNSDKAAQKDEGVAKAAMSGAICYWNDKKYSDGATVCDNKRRYECWNGKWVDIGDC

Secondary structure (DSSP, 8-state):
-PPEE-PPPPTTS--PPEESS--TT-TT---TT-EEEETTEEEETT-EEEETTEEEEEETTEEEEEEE-

pLDDT: mean 83.09, std 15.74, range [45.44, 95.44]

Mean predicted aligned error: 6.19 Å

Organism: NCBI:txid2826939

Radius of gyration: 11.43 Å; Cα contacts (8 Å, |Δi|>4): 137; chains: 1; bounding box: 27×22×31 Å

Nearest PDB structures (foldseek):
  9gvq-assembly1_A  TM=8.330E-01  e=4.345E-01  Homo sapiens
  8oes-assembly1_A  TM=7.850E-01  e=1.489E+00  Homo sapiens
  6umm-assembly1_J  TM=8.445E-01  e=4.484E+00  Mycolicibacterium smegmatis MC2 155
  2csi-assembly1_A  TM=2.378E-01  e=7.060E+00  Homo sapiens